Protein AF-A0A158P9C0-F1 (afdb_monomer_lite)

Sequence (117 aa):
MAMYPYLSVTYKVILVAVLVVYILVEIIRLSLAIVGNLGEKIPAISGFWILSLVLQLPIVLFLLLNPAIIPVPTEMVVLAIHLIFLIIEIITGFLAMKMISTQQIKLFKMLIEESEK

Radius of gyration: 20.26 Å; chains: 1; bounding box: 59×21×59 Å

Organism: Angiostrongylus cantonensis (NCBI:txid6313)

InterPro domains:
  IPR019184 Uncharacterised protein family, transmembrane-17 [PF09799] (4-86)
  IPR019184 Uncharacterised protein family, transmembrane-17 [PTHR13531] (4-104)

pLDDT: mean 89.89, std 12.24, range [33.72, 98.19]

Foldseek 3Di:
DDDDPDPDPVNVVVLVVLVVQLVVLVVQLVVLVVCCVVVVPLVSLVSNLCSLPPRNQVSLCCCQVPPSNPDDPVVNVVSVVVNVVSVVSNVVSVVSSVVSVVVVVVVVVVVVVVVVD

Structure (mmCIF, N/CA/C/O backbone):
data_AF-A0A158P9C0-F1
#
_entry.id   AF-A0A158P9C0-F1
#
loop_
_atom_site.group_PDB
_atom_site.id
_atom_site.type_symbol
_atom_site.label_atom_id
_atom_site.label_alt_id
_atom_site.label_comp_id
_atom_site.label_asym_id
_atom_site.label_entity_id
_atom_site.label_seq_id
_atom_site.pdbx_PDB_ins_code
_atom_site.Cartn_x
_atom_site.Cartn_y
_atom_site.Cartn_z
_atom_site.occupancy
_atom_site.B_iso_or_equiv
_atom_site.auth_seq_id
_atom_site.auth_comp_id
_atom_site.auth_asym_id
_atom_site.auth_atom_id
_atom_site.pdbx_PDB_model_num
ATOM 1 N N . MET A 1 1 ? 33.291 7.826 -20.519 1.00 33.72 1 MET A N 1
ATOM 2 C CA . MET A 1 1 ? 31.983 7.697 -21.195 1.00 33.72 1 MET A CA 1
ATOM 3 C C . MET A 1 1 ? 31.669 6.208 -21.290 1.00 33.72 1 MET A C 1
ATOM 5 O O . MET A 1 1 ? 32.182 5.547 -22.179 1.00 33.72 1 MET A O 1
ATOM 9 N N . ALA A 1 2 ? 30.996 5.643 -20.282 1.00 40.38 2 ALA A N 1
ATOM 10 C CA . ALA A 1 2 ? 30.774 4.197 -20.182 1.00 40.38 2 ALA A CA 1
ATOM 11 C C . ALA A 1 2 ? 29.472 3.812 -20.900 1.00 40.38 2 ALA A C 1
ATOM 13 O O . ALA A 1 2 ? 28.422 4.391 -20.624 1.00 40.38 2 ALA A O 1
ATOM 14 N N . MET A 1 3 ? 29.556 2.867 -21.840 1.00 36.47 3 MET A N 1
ATOM 15 C CA . MET A 1 3 ? 28.403 2.314 -22.548 1.00 36.47 3 MET A CA 1
ATOM 16 C C . MET A 1 3 ? 27.485 1.569 -21.570 1.00 36.47 3 MET A C 1
ATOM 18 O O . MET A 1 3 ? 27.897 0.577 -20.976 1.00 36.47 3 MET A O 1
ATOM 22 N N . TYR A 1 4 ? 26.222 1.980 -21.493 1.00 56.66 4 TYR A N 1
ATOM 23 C CA . TYR A 1 4 ? 25.121 1.169 -20.969 1.00 56.66 4 TYR A CA 1
ATOM 24 C C . TYR A 1 4 ? 24.195 0.801 -22.137 1.00 56.66 4 TYR A C 1
ATOM 26 O O . TYR A 1 4 ? 23.215 1.508 -22.355 1.00 56.66 4 TYR A O 1
ATOM 34 N N . PRO A 1 5 ? 24.473 -0.244 -22.943 1.00 52.25 5 PRO A N 1
ATOM 35 C CA . PRO A 1 5 ? 23.574 -0.576 -24.040 1.00 52.25 5 PRO A CA 1
ATOM 36 C C . PRO A 1 5 ? 22.532 -1.633 -23.648 1.00 52.25 5 PRO A C 1
ATOM 38 O O . PRO A 1 5 ? 21.529 -1.773 -24.334 1.00 52.25 5 PRO A O 1
ATOM 41 N N . TYR A 1 6 ? 22.718 -2.369 -22.548 1.00 50.91 6 TYR A N 1
ATOM 42 C CA . TYR A 1 6 ? 21.832 -3.473 -22.194 1.00 50.91 6 TYR A CA 1
ATOM 43 C C . TYR A 1 6 ? 21.705 -3.596 -20.684 1.00 50.91 6 TYR A C 1
ATOM 45 O O . TYR A 1 6 ? 22.624 -4.035 -19.998 1.00 50.91 6 TYR A O 1
ATOM 53 N N . LEU A 1 7 ? 20.530 -3.256 -20.167 1.00 61.88 7 LEU A N 1
ATOM 54 C CA . LEU A 1 7 ? 20.063 -3.784 -18.894 1.00 61.88 7 LEU A CA 1
ATOM 55 C C . LEU A 1 7 ? 20.273 -5.308 -18.923 1.00 61.88 7 LEU A C 1
ATOM 57 O O . LEU A 1 7 ? 19.746 -5.968 -19.828 1.00 61.88 7 LEU A O 1
ATOM 61 N N . SER A 1 8 ? 21.108 -5.847 -18.026 1.00 78.00 8 SER A N 1
ATOM 62 C CA . SER A 1 8 ? 21.485 -7.265 -18.076 1.00 78.00 8 SER A CA 1
ATOM 63 C C . SER A 1 8 ? 20.228 -8.137 -18.033 1.00 78.00 8 SER A C 1
ATOM 65 O O . SER A 1 8 ? 19.222 -7.761 -17.427 1.00 78.00 8 SER A O 1
ATOM 67 N N . VAL A 1 9 ? 20.252 -9.298 -18.691 1.00 81.25 9 VAL A N 1
ATOM 68 C CA . VAL A 1 9 ? 19.093 -10.210 -18.735 1.00 81.25 9 VAL A CA 1
ATOM 69 C C . VAL A 1 9 ? 18.569 -10.499 -17.324 1.00 81.25 9 VAL A C 1
ATOM 71 O O . VAL A 1 9 ? 17.364 -10.448 -17.096 1.00 81.25 9 VAL A O 1
ATOM 74 N N . THR A 1 10 ? 19.472 -10.681 -16.358 1.00 82.88 10 THR A N 1
ATOM 75 C CA . THR A 1 10 ? 19.153 -10.839 -14.935 1.00 82.88 10 THR A CA 1
ATOM 76 C C . THR A 1 10 ? 18.310 -9.687 -14.397 1.00 82.88 10 THR A C 1
ATOM 78 O O . THR A 1 10 ? 17.293 -9.914 -13.748 1.00 82.88 10 THR A O 1
ATOM 81 N N . TYR A 1 11 ? 18.691 -8.447 -14.696 1.00 84.25 11 TYR A N 1
ATOM 82 C CA . TYR A 1 11 ? 17.953 -7.280 -14.231 1.00 84.25 11 TYR A CA 1
ATOM 83 C C . TYR A 1 11 ? 16.557 -7.206 -14.860 1.00 84.25 11 TYR A C 1
ATOM 85 O O . TYR A 1 11 ? 15.589 -6.923 -14.162 1.00 84.25 11 TYR A O 1
ATOM 93 N N . LYS A 1 12 ? 16.423 -7.506 -16.159 1.00 85.94 12 LYS A N 1
ATOM 94 C CA . LYS A 1 12 ? 15.110 -7.541 -16.827 1.00 85.94 12 LYS A CA 1
ATOM 95 C C . LYS A 1 12 ? 14.175 -8.565 -16.182 1.00 85.94 12 LYS A C 1
ATOM 97 O O . LYS A 1 12 ? 13.009 -8.262 -15.955 1.00 85.94 12 LYS A O 1
ATOM 102 N N . VAL A 1 13 ? 14.691 -9.750 -15.854 1.00 90.06 13 VAL A N 1
ATOM 103 C CA . VAL A 1 13 ? 13.923 -10.798 -15.164 1.00 90.06 13 VAL A CA 1
ATOM 104 C C . VAL A 1 13 ? 13.469 -10.326 -13.780 1.00 90.06 13 VAL A C 1
ATOM 106 O O . VAL A 1 13 ? 12.300 -10.491 -13.437 1.00 90.06 13 VAL A O 1
ATOM 109 N N . ILE A 1 14 ? 14.358 -9.686 -13.013 1.00 90.44 14 ILE A N 1
ATOM 110 C CA . ILE A 1 14 ? 14.016 -9.115 -11.701 1.00 90.44 14 ILE A CA 1
ATOM 111 C C . ILE A 1 14 ? 12.932 -8.043 -11.843 1.00 90.44 14 ILE A C 1
ATOM 113 O O . ILE A 1 14 ? 11.961 -8.063 -11.093 1.00 90.44 14 ILE A O 1
ATOM 117 N N . LEU A 1 15 ? 13.061 -7.138 -12.815 1.00 90.69 15 LEU A N 1
ATOM 118 C CA . LEU A 1 15 ? 12.087 -6.071 -13.036 1.00 90.69 15 LEU A CA 1
ATOM 119 C C . LEU A 1 15 ? 10.697 -6.628 -13.364 1.00 90.69 15 LEU A C 1
ATOM 121 O O . LEU A 1 15 ? 9.710 -6.192 -12.777 1.00 90.69 15 LEU A O 1
ATOM 125 N N . VAL A 1 16 ? 10.615 -7.630 -14.245 1.00 92.25 16 VAL A N 1
ATOM 126 C CA . VAL A 1 16 ? 9.347 -8.307 -14.559 1.00 92.25 16 VAL A CA 1
ATOM 127 C C . VAL A 1 16 ? 8.751 -8.950 -13.307 1.00 92.25 16 VAL A C 1
ATOM 129 O O . VAL A 1 16 ? 7.561 -8.789 -13.052 1.00 92.25 16 VAL A O 1
ATOM 132 N N . ALA A 1 17 ? 9.563 -9.625 -12.490 1.00 94.81 17 ALA A N 1
ATOM 133 C CA . ALA A 1 17 ? 9.093 -10.208 -11.237 1.00 94.81 17 ALA A CA 1
ATOM 134 C C . ALA A 1 17 ? 8.554 -9.140 -10.267 1.00 94.81 17 ALA A C 1
ATOM 136 O O . ALA A 1 17 ? 7.478 -9.322 -9.701 1.00 94.81 17 ALA A O 1
ATOM 137 N N . VAL A 1 18 ? 9.250 -8.006 -10.120 1.00 94.56 18 VAL A N 1
ATOM 138 C CA . VAL A 1 18 ? 8.801 -6.875 -9.289 1.00 94.56 18 VAL A CA 1
ATOM 139 C C . VAL A 1 18 ? 7.468 -6.321 -9.787 1.00 94.56 18 VAL A C 1
ATOM 141 O O . VAL A 1 18 ? 6.577 -6.098 -8.974 1.00 94.56 18 VAL A O 1
ATOM 144 N N . LEU A 1 19 ? 7.290 -6.154 -11.100 1.00 93.94 19 LEU A N 1
ATOM 145 C CA . LEU A 1 19 ? 6.032 -5.676 -11.685 1.00 93.94 19 LEU A CA 1
ATOM 146 C C . LEU A 1 19 ? 4.875 -6.665 -11.481 1.00 93.94 19 LEU A C 1
ATOM 148 O O . LEU A 1 19 ? 3.751 -6.253 -11.203 1.00 93.94 19 LEU A O 1
ATOM 152 N N . VAL A 1 20 ? 5.135 -7.971 -11.566 1.00 96.62 20 VAL A N 1
ATOM 153 C CA . VAL A 1 20 ? 4.122 -8.996 -11.264 1.00 96.62 20 VAL A CA 1
ATOM 154 C C . VAL A 1 20 ? 3.713 -8.924 -9.794 1.00 96.62 20 VAL A C 1
ATOM 156 O O . VAL A 1 20 ? 2.521 -8.894 -9.487 1.00 96.62 20 VAL A O 1
ATOM 159 N N . VAL A 1 21 ? 4.685 -8.844 -8.881 1.00 97.44 21 VAL A N 1
ATOM 160 C CA . VAL A 1 21 ? 4.415 -8.711 -7.443 1.00 97.44 21 VAL A CA 1
ATOM 161 C C . VAL A 1 21 ? 3.670 -7.409 -7.145 1.00 97.44 21 VAL A C 1
ATOM 163 O O . VAL A 1 21 ? 2.698 -7.443 -6.399 1.00 97.44 21 VAL A O 1
ATOM 166 N N . TYR A 1 22 ? 4.058 -6.295 -7.767 1.00 96.25 22 TYR A N 1
ATOM 167 C CA . TYR A 1 22 ? 3.393 -4.995 -7.650 1.00 96.25 22 TYR A CA 1
ATOM 168 C C . TYR A 1 22 ? 1.891 -5.085 -7.947 1.00 96.25 22 TYR A C 1
ATOM 170 O O . TYR A 1 22 ? 1.071 -4.640 -7.146 1.00 96.25 22 TYR A O 1
ATOM 178 N N . ILE A 1 23 ? 1.522 -5.711 -9.069 1.00 96.50 23 ILE A N 1
ATOM 179 C CA . ILE A 1 23 ? 0.119 -5.850 -9.485 1.00 96.50 23 ILE A CA 1
ATOM 180 C C . ILE A 1 23 ? -0.646 -6.772 -8.528 1.00 96.50 23 ILE A C 1
ATOM 182 O O . ILE A 1 23 ? -1.755 -6.445 -8.107 1.00 96.50 23 ILE A O 1
ATOM 186 N N . LEU A 1 24 ? -0.065 -7.919 -8.161 1.00 98.19 24 LEU A N 1
ATOM 187 C CA . LEU A 1 24 ? -0.713 -8.872 -7.254 1.00 98.19 24 LEU A CA 1
ATOM 188 C C . LEU A 1 24 ? -0.946 -8.273 -5.864 1.00 98.19 24 LEU A C 1
ATOM 190 O O . LEU A 1 24 ? -2.035 -8.416 -5.304 1.00 98.19 24 LEU A O 1
ATOM 194 N N . VAL A 1 25 ? 0.061 -7.584 -5.320 1.00 97.56 25 VAL A N 1
ATOM 195 C CA . VAL A 1 25 ? -0.044 -6.893 -4.032 1.00 97.56 25 VAL A CA 1
ATOM 196 C C . VAL A 1 25 ? -1.122 -5.824 -4.103 1.00 97.56 25 VAL A C 1
ATOM 198 O O . VAL A 1 25 ? -1.945 -5.772 -3.195 1.00 97.56 25 VAL A O 1
ATOM 201 N N . GLU A 1 26 ? -1.183 -5.031 -5.175 1.00 96.69 26 GLU A N 1
ATOM 202 C CA . GLU A 1 26 ? -2.205 -3.993 -5.331 1.00 96.69 26 GLU A CA 1
ATOM 203 C C . GLU A 1 26 ? -3.628 -4.568 -5.298 1.00 96.69 26 GLU A C 1
ATOM 205 O O . GLU A 1 26 ? -4.479 -4.071 -4.559 1.00 96.69 26 GLU A O 1
ATOM 210 N N . ILE A 1 27 ? -3.877 -5.668 -6.017 1.00 98.00 27 ILE A N 1
ATOM 211 C CA . ILE A 1 27 ? -5.187 -6.339 -6.034 1.00 98.00 27 ILE A CA 1
ATOM 212 C C . ILE A 1 27 ? -5.585 -6.802 -4.627 1.00 98.00 27 ILE A C 1
ATOM 214 O O . ILE A 1 27 ? -6.703 -6.544 -4.171 1.00 98.00 27 ILE A O 1
ATOM 218 N N . ILE A 1 28 ? -4.677 -7.482 -3.921 1.00 97.81 28 ILE A N 1
ATOM 219 C CA . ILE A 1 28 ? -4.941 -7.999 -2.570 1.00 97.81 28 ILE A CA 1
ATOM 220 C C . ILE A 1 28 ? -5.149 -6.843 -1.588 1.00 97.81 28 ILE A C 1
ATOM 222 O O . ILE A 1 28 ? -6.086 -6.866 -0.790 1.00 97.81 28 ILE A O 1
ATOM 226 N N . ARG A 1 29 ? -4.299 -5.816 -1.666 1.00 97.00 29 ARG A N 1
ATOM 227 C CA . ARG A 1 29 ? -4.331 -4.622 -0.819 1.00 97.00 29 ARG A CA 1
ATOM 228 C C . ARG A 1 29 ? -5.685 -3.928 -0.928 1.00 97.00 29 ARG A C 1
ATOM 230 O O . ARG A 1 29 ? -6.364 -3.776 0.085 1.00 97.00 29 ARG A O 1
ATOM 237 N N . LEU A 1 30 ? -6.130 -3.601 -2.139 1.00 95.88 30 LEU A N 1
ATOM 238 C CA . LEU A 1 30 ? -7.429 -2.960 -2.357 1.00 95.88 30 LEU A CA 1
ATOM 239 C C . LEU A 1 30 ? -8.601 -3.853 -1.925 1.00 95.88 30 LEU A C 1
ATOM 241 O O . LEU A 1 30 ? -9.557 -3.366 -1.322 1.00 95.88 30 LEU A O 1
ATOM 245 N N . SER A 1 31 ? -8.510 -5.167 -2.144 1.00 96.56 31 SER A N 1
ATOM 246 C CA . SER A 1 31 ? -9.534 -6.114 -1.678 1.00 96.56 31 SER A CA 1
ATOM 247 C C . SER A 1 31 ? -9.677 -6.093 -0.151 1.00 96.56 31 SER A C 1
ATOM 249 O O . SER A 1 31 ? -10.791 -6.054 0.374 1.00 96.56 31 SER A O 1
ATOM 251 N N . LEU A 1 32 ? -8.557 -6.060 0.579 1.00 96.81 32 LEU A N 1
ATOM 252 C CA . LEU A 1 32 ? -8.553 -5.938 2.038 1.00 96.81 32 LEU A CA 1
ATOM 253 C C . LEU A 1 32 ? -9.077 -4.583 2.513 1.00 96.81 32 LEU A C 1
ATOM 255 O O . LEU A 1 32 ? -9.766 -4.542 3.531 1.00 96.81 32 LEU A O 1
ATOM 259 N N . ALA A 1 33 ? -8.804 -3.499 1.783 1.00 95.38 33 ALA A N 1
ATOM 260 C CA . ALA A 1 33 ? -9.358 -2.182 2.092 1.00 95.38 33 ALA A CA 1
ATOM 261 C C . ALA A 1 33 ? -10.891 -2.199 2.031 1.00 95.38 33 ALA A C 1
ATOM 263 O O . ALA A 1 33 ? -11.551 -1.740 2.960 1.00 95.38 33 ALA A O 1
ATOM 264 N N . ILE A 1 34 ? -11.459 -2.796 0.977 1.00 94.94 34 ILE A N 1
ATOM 265 C CA . ILE A 1 34 ? -12.912 -2.914 0.799 1.00 94.94 34 ILE A CA 1
ATOM 266 C C . ILE A 1 34 ? -13.522 -3.764 1.917 1.00 94.94 34 ILE A C 1
ATOM 268 O O . ILE A 1 34 ? -14.449 -3.320 2.595 1.00 94.94 34 ILE A O 1
ATOM 272 N N . VAL A 1 35 ? -12.984 -4.965 2.151 1.00 95.38 35 VAL A N 1
ATOM 273 C CA . VAL A 1 35 ? -13.479 -5.881 3.196 1.00 95.38 35 VAL A CA 1
ATOM 274 C C . VAL A 1 35 ? -13.339 -5.268 4.589 1.00 95.38 35 VAL A C 1
ATOM 276 O O . VAL A 1 35 ? -14.234 -5.406 5.424 1.00 95.38 35 VAL A O 1
ATOM 279 N N . GLY A 1 36 ? -12.219 -4.599 4.848 1.00 93.62 36 GLY A N 1
ATOM 280 C CA . GLY A 1 36 ? -11.929 -3.951 6.115 1.00 93.62 36 GLY A CA 1
ATOM 281 C C . GLY A 1 36 ? -12.849 -2.772 6.392 1.00 93.62 36 GLY A C 1
ATOM 282 O O . GLY A 1 36 ? -13.385 -2.690 7.492 1.00 93.62 36 GLY A O 1
ATOM 283 N N . ASN A 1 37 ? -13.074 -1.909 5.400 1.00 92.56 37 ASN A N 1
ATOM 284 C CA . ASN A 1 37 ? -13.911 -0.724 5.552 1.00 92.56 37 ASN A CA 1
ATOM 285 C C . ASN A 1 37 ? -15.403 -1.078 5.653 1.00 92.56 37 ASN A C 1
ATOM 287 O O . ASN A 1 37 ? -16.081 -0.580 6.541 1.00 92.56 37 ASN A O 1
ATOM 291 N N . LEU A 1 38 ? -15.910 -1.978 4.799 1.00 91.00 38 LEU A N 1
ATOM 292 C CA . LEU A 1 38 ? -17.321 -2.396 4.840 1.00 91.00 38 LEU A CA 1
ATOM 293 C C . LEU A 1 38 ? -17.655 -3.241 6.070 1.00 91.00 38 LEU A C 1
ATOM 295 O O . LEU A 1 38 ? -18.761 -3.165 6.592 1.00 91.00 38 LEU A O 1
ATOM 299 N N . GLY A 1 39 ? -16.722 -4.089 6.502 1.00 89.12 39 GLY A N 1
ATOM 300 C CA . GLY A 1 39 ? -16.931 -4.970 7.645 1.00 89.12 39 GLY A CA 1
ATOM 301 C C . GLY A 1 39 ? -16.463 -4.393 8.977 1.00 89.12 39 GLY A C 1
ATOM 302 O O . GLY A 1 39 ? -16.517 -5.119 9.966 1.00 89.12 39 GLY A O 1
ATOM 303 N N . GLU A 1 40 ? -15.911 -3.174 8.987 1.00 89.31 40 GLU A N 1
ATOM 304 C CA . GLU A 1 40 ? -15.198 -2.573 10.127 1.00 89.31 40 GLU A CA 1
ATOM 305 C C . GLU A 1 40 ? -14.221 -3.564 10.799 1.00 89.31 40 GLU A C 1
ATOM 307 O O . GLU A 1 40 ? -14.044 -3.615 12.021 1.00 89.31 40 GLU A O 1
ATOM 312 N N . LYS A 1 41 ? -13.581 -4.409 9.979 1.00 91.38 41 LYS A N 1
ATOM 313 C CA . LYS A 1 41 ? -12.716 -5.499 10.441 1.00 91.38 41 LYS A CA 1
ATOM 314 C C . LYS A 1 41 ? -11.299 -4.980 10.610 1.00 91.38 41 LYS A C 1
ATOM 316 O O . LYS A 1 41 ? -10.550 -4.898 9.634 1.00 91.38 41 LYS A O 1
ATOM 321 N N . ILE A 1 42 ? -10.907 -4.730 11.861 1.00 91.06 42 ILE A N 1
ATOM 322 C CA . ILE A 1 42 ? -9.541 -4.310 12.222 1.00 91.06 42 ILE A CA 1
ATOM 323 C C . ILE A 1 42 ? -8.476 -5.189 11.542 1.00 91.06 42 ILE A C 1
ATOM 325 O O . ILE A 1 42 ? -7.601 -4.617 10.896 1.00 91.06 42 ILE A O 1
ATOM 329 N N . PRO A 1 43 ? -8.557 -6.539 11.565 1.00 92.69 43 PRO A N 1
ATOM 330 C CA . PRO A 1 43 ? -7.520 -7.374 10.957 1.00 92.69 43 PRO A CA 1
ATOM 331 C C . PRO A 1 43 ? -7.342 -7.142 9.449 1.00 92.69 43 PRO A C 1
ATOM 333 O O . PRO A 1 43 ? -6.217 -7.153 8.954 1.00 92.69 43 PRO A O 1
ATOM 336 N N . ALA A 1 44 ? -8.432 -6.898 8.713 1.00 95.25 44 ALA A N 1
ATOM 337 C CA . ALA A 1 44 ? -8.372 -6.661 7.271 1.00 95.25 44 ALA A CA 1
ATOM 338 C C . ALA A 1 44 ? -7.759 -5.289 6.949 1.00 95.25 44 ALA A C 1
ATOM 340 O O . ALA A 1 44 ? -6.892 -5.198 6.082 1.00 95.25 44 ALA A O 1
ATOM 341 N N . ILE A 1 45 ? -8.131 -4.242 7.696 1.00 95.38 45 ILE A N 1
ATOM 342 C CA . ILE A 1 45 ? -7.538 -2.904 7.533 1.00 95.38 45 ILE A CA 1
ATOM 343 C C . ILE A 1 45 ? -6.057 -2.917 7.927 1.00 95.38 45 ILE A C 1
ATOM 345 O O . ILE A 1 45 ? -5.237 -2.311 7.242 1.00 95.38 45 ILE A O 1
ATOM 349 N N . SER A 1 46 ? -5.682 -3.651 8.978 1.00 94.94 46 SER A N 1
ATOM 350 C CA . SER A 1 46 ? -4.273 -3.845 9.335 1.00 94.94 46 SER A CA 1
ATOM 351 C C . SER A 1 46 ? -3.498 -4.549 8.223 1.00 94.94 46 SER A C 1
ATOM 353 O O . SER A 1 46 ? -2.395 -4.121 7.896 1.00 94.94 46 SER A O 1
ATOM 355 N N . GLY A 1 47 ? -4.082 -5.570 7.586 1.00 96.38 47 GLY A N 1
ATOM 356 C CA . GLY A 1 47 ? -3.491 -6.221 6.416 1.00 96.38 47 GLY A CA 1
ATOM 357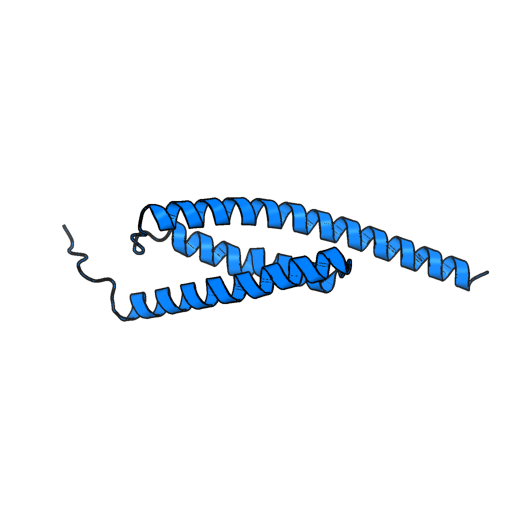 C C . GLY A 1 47 ? -3.281 -5.252 5.248 1.00 96.38 47 GLY A C 1
ATOM 358 O O . GLY A 1 47 ? -2.175 -5.161 4.721 1.00 96.38 47 GLY A O 1
ATOM 359 N N . PHE A 1 48 ? -4.301 -4.464 4.896 1.00 97.12 48 PHE A N 1
ATOM 360 C CA . PHE A 1 48 ? -4.189 -3.387 3.904 1.00 97.12 48 PHE A CA 1
ATOM 361 C C . PHE A 1 48 ? -3.052 -2.406 4.232 1.00 97.12 48 PHE A C 1
ATOM 363 O O . PHE A 1 48 ? -2.244 -2.062 3.364 1.00 97.12 48 PHE A O 1
ATOM 370 N N . TRP A 1 49 ? -2.971 -1.969 5.488 1.00 96.75 49 TRP A N 1
ATOM 371 C CA . TRP A 1 49 ? -2.002 -0.972 5.928 1.00 96.75 49 TRP A CA 1
ATOM 372 C C . TRP A 1 49 ? -0.565 -1.512 5.909 1.00 96.75 49 TRP A C 1
ATOM 374 O O . TRP A 1 49 ? 0.342 -0.842 5.416 1.00 96.75 49 TRP A O 1
ATOM 384 N N . ILE A 1 50 ? -0.363 -2.758 6.356 1.00 97.06 50 ILE A N 1
ATOM 385 C CA . ILE A 1 50 ? 0.936 -3.445 6.299 1.00 97.06 50 ILE A CA 1
ATOM 386 C C . ILE A 1 50 ? 1.376 -3.643 4.847 1.00 97.06 50 ILE A C 1
ATOM 388 O O . ILE A 1 50 ? 2.512 -3.315 4.517 1.00 97.06 50 ILE A O 1
ATOM 392 N N . LEU A 1 51 ? 0.494 -4.125 3.963 1.00 97.62 51 LEU A N 1
ATOM 393 C CA . LEU A 1 51 ? 0.822 -4.290 2.542 1.00 97.62 51 LEU A CA 1
ATOM 394 C C . LEU A 1 51 ? 1.193 -2.953 1.891 1.00 97.62 51 LEU A C 1
ATOM 396 O O . LEU A 1 51 ? 2.134 -2.904 1.102 1.00 97.62 51 LEU A O 1
ATOM 400 N N . SER A 1 52 ? 0.502 -1.870 2.259 1.00 97.19 52 SER A N 1
ATOM 401 C CA . SER A 1 52 ? 0.785 -0.521 1.758 1.00 97.19 52 SER A CA 1
ATOM 402 C C . SER A 1 52 ? 2.187 -0.043 2.149 1.00 97.19 52 SER A C 1
ATOM 404 O O . SER A 1 52 ? 2.926 0.442 1.296 1.00 97.19 52 SER A O 1
ATOM 406 N N . LEU A 1 53 ? 2.584 -0.216 3.412 1.00 96.38 53 LEU A N 1
ATOM 407 C CA . LEU A 1 53 ? 3.880 0.252 3.914 1.00 96.38 53 LEU A CA 1
ATOM 408 C C . LEU A 1 53 ? 5.053 -0.662 3.566 1.00 96.38 53 LEU A C 1
ATOM 410 O O . LEU A 1 53 ? 6.124 -0.178 3.211 1.00 96.38 53 LEU A O 1
ATOM 414 N N . VAL A 1 54 ? 4.875 -1.971 3.728 1.00 96.62 54 VAL A N 1
ATOM 415 C CA . VAL A 1 54 ? 5.979 -2.940 3.699 1.00 96.62 54 VAL A CA 1
ATOM 416 C C . VAL A 1 54 ? 6.254 -3.443 2.291 1.00 96.62 54 VAL A C 1
ATOM 418 O O . VAL A 1 54 ? 7.401 -3.739 1.976 1.00 96.62 54 VAL A O 1
ATOM 421 N N . LEU A 1 55 ? 5.229 -3.547 1.441 1.00 96.44 55 LEU A N 1
ATOM 422 C CA . LEU A 1 55 ? 5.392 -4.048 0.077 1.00 96.44 55 LEU A CA 1
ATOM 423 C C . LEU A 1 55 ? 5.200 -2.937 -0.950 1.00 96.44 55 LEU A C 1
ATOM 425 O O . LEU A 1 55 ? 6.110 -2.658 -1.726 1.00 96.44 55 LEU A O 1
ATOM 429 N N . GLN A 1 56 ? 4.049 -2.268 -0.937 1.00 97.38 56 GLN A N 1
ATOM 430 C CA . GLN A 1 56 ? 3.683 -1.355 -2.015 1.00 97.38 56 GLN A CA 1
ATOM 431 C C . GLN A 1 56 ? 4.583 -0.119 -2.056 1.00 97.38 56 GLN A C 1
ATOM 433 O O . GLN A 1 56 ? 5.106 0.225 -3.113 1.00 97.38 56 GLN A O 1
ATOM 438 N N . LEU A 1 57 ? 4.837 0.510 -0.907 1.00 97.12 57 LEU A N 1
ATOM 439 C CA . LEU A 1 57 ? 5.680 1.701 -0.824 1.00 97.12 57 LEU A CA 1
ATOM 440 C C . LEU A 1 57 ? 7.119 1.456 -1.311 1.00 97.12 57 LEU A C 1
ATOM 442 O O . LEU A 1 57 ? 7.557 2.189 -2.200 1.00 97.12 57 LEU A O 1
ATOM 446 N N . PRO A 1 58 ? 7.867 0.448 -0.818 1.00 96.75 58 PRO A N 1
ATOM 447 C CA . PRO A 1 58 ? 9.222 0.212 -1.305 1.00 96.75 58 PRO A CA 1
ATOM 448 C C . PRO A 1 58 ? 9.264 -0.203 -2.776 1.00 96.75 58 PRO A C 1
ATOM 450 O O . PRO A 1 58 ? 10.193 0.200 -3.471 1.00 96.75 58 PRO A O 1
ATOM 453 N N . ILE A 1 59 ? 8.269 -0.946 -3.279 1.00 96.25 59 ILE A N 1
ATOM 454 C CA . ILE A 1 59 ? 8.197 -1.294 -4.705 1.00 96.25 59 ILE A CA 1
ATOM 455 C C . ILE A 1 59 ? 8.018 -0.033 -5.559 1.00 96.25 59 ILE A C 1
ATOM 457 O O . ILE A 1 59 ? 8.762 0.169 -6.515 1.00 96.25 59 ILE A O 1
ATOM 461 N N . VAL A 1 60 ? 7.080 0.844 -5.202 1.00 96.31 60 VAL A N 1
ATOM 462 C CA . VAL A 1 60 ? 6.813 2.086 -5.948 1.00 96.31 60 VAL A CA 1
ATOM 463 C C . VAL A 1 60 ? 8.025 3.015 -5.917 1.00 96.31 60 VAL A C 1
ATOM 465 O O . VAL A 1 60 ? 8.411 3.561 -6.950 1.00 96.31 60 VAL A O 1
ATOM 468 N N . LEU A 1 61 ? 8.675 3.152 -4.757 1.00 95.00 61 LEU A N 1
ATOM 469 C CA . LEU A 1 61 ? 9.910 3.926 -4.629 1.00 95.00 61 LEU A CA 1
ATOM 470 C C . LEU A 1 61 ? 11.050 3.318 -5.451 1.00 95.00 61 LEU A C 1
ATOM 472 O O . LEU A 1 61 ? 11.780 4.059 -6.102 1.00 95.00 61 LEU A O 1
ATOM 476 N N . PHE A 1 62 ? 11.191 1.990 -5.470 1.00 93.81 62 PHE A N 1
ATOM 477 C CA . PHE A 1 62 ? 12.174 1.310 -6.312 1.00 93.81 62 PHE A CA 1
ATOM 478 C C . PHE A 1 62 ? 11.926 1.582 -7.801 1.00 93.81 62 PHE A C 1
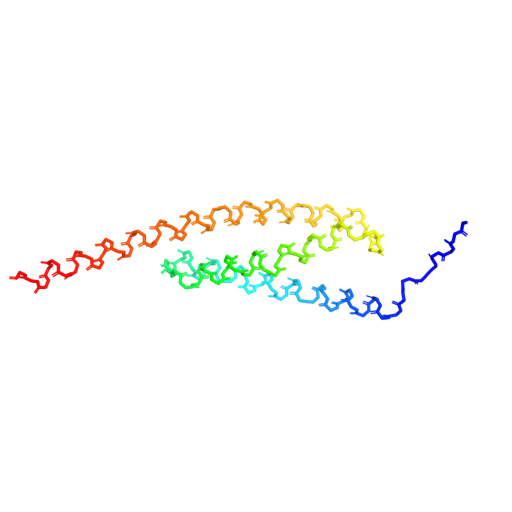ATOM 480 O O . PHE A 1 62 ? 12.871 1.895 -8.517 1.00 93.81 62 PHE A O 1
ATOM 487 N N . LEU A 1 63 ? 10.675 1.513 -8.263 1.00 92.56 63 LEU A N 1
ATOM 488 C CA . LEU A 1 63 ? 10.325 1.767 -9.664 1.00 92.56 63 LEU A CA 1
ATOM 489 C C . LEU A 1 63 ? 10.533 3.238 -10.074 1.00 92.56 63 LEU A C 1
ATOM 491 O O . LEU A 1 63 ? 10.926 3.499 -11.206 1.00 92.56 63 LEU A O 1
ATOM 495 N N . LEU A 1 64 ? 10.313 4.195 -9.163 1.00 91.88 64 LEU A N 1
ATOM 496 C CA . LEU A 1 64 ? 10.482 5.631 -9.434 1.00 91.88 64 LEU A CA 1
ATOM 497 C C . LEU A 1 64 ? 11.927 6.128 -9.319 1.00 91.88 64 LEU A C 1
ATOM 499 O O . LEU A 1 64 ? 12.340 6.992 -10.089 1.00 91.88 64 LEU A O 1
ATOM 503 N N . LEU A 1 65 ? 12.671 5.651 -8.318 1.00 90.00 65 LEU A N 1
ATOM 504 C CA . LEU A 1 65 ? 13.970 6.217 -7.942 1.00 90.00 65 LEU A CA 1
ATOM 505 C C . LEU A 1 65 ? 15.157 5.461 -8.535 1.00 90.00 65 LEU A C 1
ATOM 507 O O . LEU A 1 65 ? 16.286 5.937 -8.424 1.00 90.00 65 LEU A O 1
ATOM 511 N N . ASN A 1 66 ? 14.944 4.284 -9.128 1.00 88.81 66 ASN A N 1
ATOM 512 C CA . ASN A 1 66 ? 16.035 3.505 -9.691 1.00 88.81 66 ASN A CA 1
ATOM 513 C C . ASN A 1 66 ? 16.445 4.051 -11.070 1.00 88.81 66 ASN A C 1
ATOM 515 O O . ASN A 1 66 ? 15.720 3.834 -12.037 1.00 88.81 66 ASN A O 1
ATOM 519 N N . PRO A 1 67 ? 17.633 4.673 -11.211 1.00 78.06 67 PRO A N 1
ATOM 520 C CA . PRO A 1 67 ? 18.059 5.285 -12.471 1.00 78.06 67 PRO A CA 1
ATOM 521 C C . PRO A 1 67 ? 18.346 4.259 -13.579 1.00 78.06 67 PRO A C 1
ATOM 523 O O . PRO A 1 67 ? 18.469 4.632 -14.743 1.00 78.06 67 PRO A O 1
ATOM 526 N N . ALA A 1 68 ? 18.496 2.975 -13.231 1.00 79.38 68 ALA A N 1
ATOM 527 C CA . ALA A 1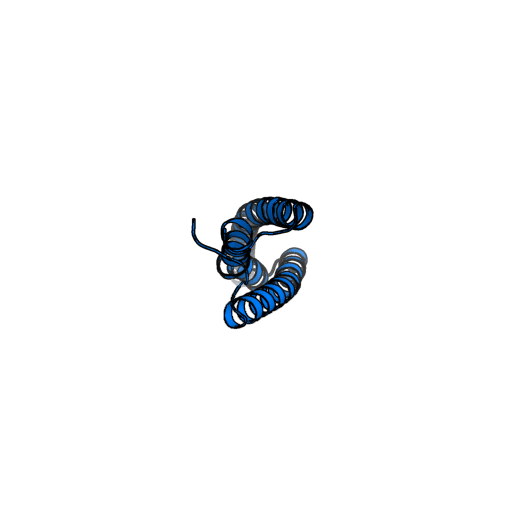 68 ? 18.689 1.903 -14.206 1.00 79.38 68 ALA A CA 1
ATOM 528 C C . ALA A 1 68 ? 17.375 1.478 -14.884 1.00 79.38 68 ALA A C 1
ATOM 530 O O . ALA A 1 68 ? 17.404 0.907 -15.976 1.00 79.38 68 ALA A O 1
ATOM 531 N N . ILE A 1 69 ? 16.234 1.771 -14.255 1.00 76.25 69 ILE A N 1
ATOM 532 C CA . ILE A 1 69 ? 14.917 1.705 -14.881 1.00 76.25 69 ILE A CA 1
ATOM 533 C C . ILE A 1 69 ? 14.778 3.055 -15.564 1.00 76.25 69 ILE A C 1
ATOM 535 O O . ILE A 1 69 ? 14.671 4.062 -14.882 1.00 76.25 69 ILE A O 1
ATOM 539 N N . ILE A 1 70 ? 14.883 3.110 -16.889 1.00 74.19 70 ILE A N 1
ATOM 540 C CA . ILE A 1 70 ? 14.569 4.326 -17.647 1.00 74.19 70 ILE A CA 1
ATOM 541 C 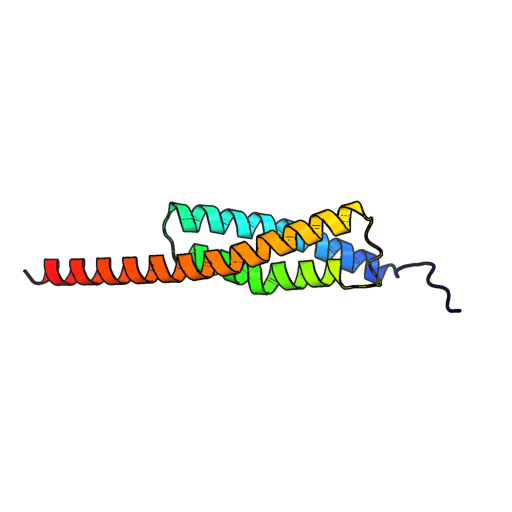C . ILE A 1 70 ? 13.077 4.212 -17.966 1.00 74.19 70 ILE A C 1
ATOM 543 O O . ILE A 1 70 ? 12.743 3.607 -18.991 1.00 74.19 70 ILE A O 1
ATOM 547 N N . PRO A 1 71 ? 12.168 4.668 -17.081 1.00 77.19 71 PRO A N 1
ATOM 548 C CA . PRO A 1 71 ? 10.753 4.427 -17.258 1.00 77.19 71 PRO A CA 1
ATOM 549 C C . PRO A 1 71 ? 10.274 5.359 -18.368 1.00 77.19 71 PRO A C 1
ATOM 551 O O . PRO A 1 71 ? 10.779 6.472 -18.552 1.00 77.19 71 PRO A O 1
ATOM 554 N N . VAL A 1 72 ? 9.287 4.914 -19.134 1.00 85.44 72 VAL A N 1
ATOM 555 C CA . VAL A 1 72 ? 8.673 5.788 -20.142 1.00 85.44 72 VAL A CA 1
ATOM 556 C C . VAL A 1 72 ? 7.987 6.953 -19.405 1.00 85.44 72 VAL A C 1
ATOM 558 O O . VAL A 1 72 ? 7.452 6.730 -18.318 1.00 85.44 72 VAL A O 1
ATOM 561 N N . PRO A 1 73 ? 7.936 8.189 -19.946 1.00 87.38 73 PRO A N 1
ATOM 562 C CA . PRO A 1 73 ? 7.331 9.324 -19.238 1.00 87.38 73 PRO A CA 1
ATOM 563 C C . PRO A 1 73 ? 5.928 9.043 -18.678 1.00 87.38 73 PRO A C 1
ATOM 565 O O . PRO A 1 73 ? 5.600 9.461 -17.572 1.00 87.38 73 PRO A O 1
ATOM 568 N N . THR A 1 74 ? 5.116 8.271 -19.402 1.00 87.12 74 THR A N 1
ATOM 569 C CA . THR A 1 74 ? 3.788 7.831 -18.951 1.00 87.12 74 THR A CA 1
ATOM 570 C C . THR A 1 74 ? 3.846 6.949 -17.702 1.00 87.12 74 THR A C 1
ATOM 572 O O . THR A 1 74 ? 3.048 7.134 -16.788 1.00 87.12 74 THR A O 1
ATOM 575 N N . GLU A 1 75 ? 4.793 6.015 -17.637 1.00 89.12 75 GLU A N 1
ATOM 576 C CA . GLU A 1 75 ? 4.993 5.134 -16.483 1.00 89.12 75 GLU A CA 1
ATOM 577 C C . GLU A 1 75 ? 5.377 5.943 -15.242 1.00 89.12 75 GLU A C 1
ATOM 579 O O . GLU A 1 75 ? 4.802 5.741 -14.173 1.00 89.12 75 GLU A O 1
ATOM 584 N N . MET A 1 76 ? 6.268 6.930 -15.399 1.00 90.50 76 MET A N 1
ATOM 585 C CA . MET A 1 76 ? 6.657 7.822 -14.302 1.00 90.50 76 MET A CA 1
ATOM 586 C C . MET A 1 76 ? 5.457 8.588 -13.738 1.00 90.50 76 MET A C 1
ATOM 588 O O . MET A 1 76 ? 5.307 8.681 -12.522 1.00 90.50 76 MET A O 1
ATOM 592 N N . VAL A 1 77 ? 4.584 9.111 -14.606 1.00 94.25 77 VAL A N 1
ATOM 593 C CA . VAL A 1 77 ? 3.374 9.833 -14.181 1.00 94.25 77 VAL A CA 1
ATOM 594 C C . VAL A 1 77 ? 2.427 8.909 -13.418 1.00 94.25 77 VAL A C 1
ATOM 596 O O . VAL A 1 77 ? 1.955 9.278 -12.345 1.00 94.25 77 VAL A O 1
ATOM 599 N N . VAL A 1 78 ? 2.177 7.702 -13.933 1.00 94.31 78 VAL A N 1
ATOM 600 C CA . VAL A 1 78 ? 1.291 6.727 -13.278 1.00 94.31 78 VAL A CA 1
ATOM 601 C C . VAL A 1 78 ? 1.834 6.331 -11.906 1.00 94.31 78 VAL A C 1
ATOM 603 O O . VAL A 1 78 ? 1.092 6.365 -10.928 1.00 94.31 78 VAL A O 1
ATOM 606 N N . LEU A 1 79 ? 3.127 6.020 -11.804 1.00 95.12 79 LEU A N 1
ATOM 607 C CA . LEU A 1 79 ? 3.759 5.659 -10.535 1.00 95.12 79 LEU A CA 1
ATOM 608 C C . LEU A 1 79 ? 3.781 6.826 -9.540 1.00 95.12 79 LEU A C 1
ATOM 610 O O . LEU A 1 79 ? 3.580 6.610 -8.347 1.00 95.12 79 LEU A O 1
ATOM 614 N N . ALA A 1 80 ? 3.989 8.060 -10.004 1.00 95.25 80 ALA A N 1
ATOM 615 C CA . ALA A 1 80 ? 3.954 9.242 -9.146 1.00 95.25 80 ALA A CA 1
ATOM 616 C C . ALA A 1 80 ? 2.546 9.503 -8.591 1.00 95.25 80 ALA A C 1
ATOM 618 O O . ALA A 1 80 ? 2.390 9.759 -7.398 1.00 95.25 80 ALA A O 1
ATOM 619 N N . ILE A 1 81 ? 1.515 9.388 -9.434 1.00 97.31 81 ILE A N 1
ATOM 620 C CA . ILE A 1 81 ? 0.115 9.470 -9.001 1.00 97.31 81 ILE A CA 1
ATOM 621 C C . ILE A 1 81 ? -0.180 8.363 -7.985 1.00 97.31 81 ILE A C 1
ATOM 623 O O . ILE A 1 81 ? -0.744 8.633 -6.925 1.00 97.31 81 ILE A O 1
ATOM 627 N N . HIS A 1 82 ? 0.252 7.134 -8.274 1.00 96.44 82 HIS A N 1
ATOM 628 C CA . HIS A 1 82 ? 0.085 5.997 -7.374 1.00 96.44 82 HIS A CA 1
ATOM 629 C C . HIS A 1 82 ? 0.762 6.224 -6.017 1.00 96.44 82 HIS A C 1
ATOM 631 O O . HIS A 1 82 ? 0.165 5.956 -4.980 1.00 96.44 82 HIS A O 1
ATOM 637 N N . LEU A 1 83 ? 1.970 6.794 -5.999 1.00 97.62 83 LEU A N 1
ATOM 638 C CA . LEU A 1 83 ? 2.671 7.152 -4.765 1.00 97.62 83 LEU A CA 1
ATOM 639 C C . LEU A 1 83 ? 1.885 8.176 -3.933 1.00 97.62 83 LEU A C 1
ATOM 641 O O . LEU A 1 83 ? 1.805 8.041 -2.713 1.00 97.62 83 LEU A O 1
ATOM 645 N N . ILE A 1 84 ? 1.285 9.181 -4.576 1.00 98.06 84 ILE A N 1
ATOM 646 C CA . ILE A 1 84 ? 0.451 10.178 -3.890 1.00 98.06 84 ILE A CA 1
ATOM 647 C C . ILE A 1 84 ? -0.765 9.503 -3.248 1.00 98.06 84 ILE A C 1
ATOM 649 O O . ILE A 1 84 ? -1.023 9.722 -2.062 1.00 98.06 84 ILE A O 1
ATOM 653 N N . PHE A 1 85 ? -1.480 8.656 -3.997 1.00 97.19 85 PHE A N 1
ATOM 654 C CA . PHE A 1 85 ? -2.598 7.880 -3.453 1.00 97.19 85 PHE A CA 1
ATOM 655 C C . PHE A 1 85 ? -2.159 7.017 -2.273 1.00 97.19 85 PHE A C 1
ATOM 657 O O . PHE A 1 85 ? -2.786 7.069 -1.219 1.00 97.19 85 PHE A O 1
ATOM 664 N N . LEU A 1 86 ? -1.032 6.319 -2.406 1.00 97.56 86 LEU A N 1
ATOM 665 C CA . LEU A 1 86 ? -0.498 5.453 -1.364 1.00 97.56 86 LEU A CA 1
ATOM 666 C C . LEU A 1 86 ? -0.194 6.216 -0.066 1.00 97.56 86 LEU A C 1
ATOM 668 O O . LEU A 1 86 ? -0.498 5.729 1.022 1.00 97.56 86 LEU A O 1
ATOM 672 N N . ILE A 1 87 ? 0.361 7.429 -0.151 1.00 97.88 87 ILE A N 1
ATOM 673 C CA . ILE A 1 87 ? 0.614 8.278 1.025 1.00 97.88 87 ILE A CA 1
ATOM 674 C C . ILE A 1 87 ? -0.705 8.661 1.710 1.00 97.88 87 ILE A C 1
ATOM 676 O O . ILE A 1 87 ? -0.823 8.550 2.934 1.00 97.88 87 ILE A O 1
ATOM 680 N N . ILE A 1 88 ? -1.706 9.083 0.931 1.00 97.38 88 ILE A N 1
ATOM 681 C CA . ILE A 1 88 ? -3.036 9.430 1.451 1.00 97.38 88 ILE A CA 1
ATOM 682 C C . ILE A 1 88 ? -3.671 8.213 2.134 1.00 97.38 88 ILE A C 1
ATOM 684 O O . ILE A 1 88 ? -4.193 8.319 3.245 1.00 97.38 88 ILE A O 1
ATOM 688 N N . GLU A 1 89 ? -3.595 7.047 1.504 1.00 96.19 89 GLU A N 1
ATOM 689 C CA . GLU A 1 89 ? -4.122 5.776 2.000 1.00 96.19 89 GLU A CA 1
ATOM 690 C C . GLU A 1 89 ? -3.441 5.306 3.288 1.00 96.19 89 GLU A C 1
ATOM 692 O O . GLU A 1 89 ? -4.108 4.812 4.193 1.00 96.19 89 GLU A O 1
ATOM 697 N N . ILE A 1 90 ? -2.128 5.494 3.424 1.00 96.50 90 ILE A N 1
ATOM 698 C CA . ILE A 1 90 ? -1.401 5.163 4.656 1.00 96.50 90 ILE A CA 1
ATOM 699 C C . ILE A 1 90 ? -1.885 6.037 5.817 1.00 96.50 90 ILE A C 1
ATOM 701 O O . ILE A 1 90 ? -2.133 5.526 6.915 1.00 96.50 90 ILE A O 1
ATOM 705 N N . ILE A 1 91 ? -2.041 7.345 5.587 1.00 97.12 91 ILE A N 1
ATOM 706 C CA . ILE A 1 91 ? -2.498 8.283 6.619 1.00 97.12 91 ILE A CA 1
ATOM 707 C C . ILE A 1 91 ? -3.945 7.966 7.004 1.00 97.12 91 ILE A C 1
ATOM 709 O O . ILE A 1 91 ? -4.256 7.761 8.179 1.00 97.12 91 ILE A O 1
ATOM 713 N N . THR A 1 92 ? -4.833 7.894 6.015 1.00 95.06 92 THR A N 1
ATOM 714 C CA . THR A 1 92 ? -6.262 7.636 6.235 1.00 95.06 92 THR A CA 1
ATOM 715 C C . THR A 1 92 ? -6.509 6.241 6.807 1.00 95.06 92 THR A C 1
ATOM 717 O O . THR A 1 92 ? -7.296 6.103 7.741 1.00 95.06 92 THR A O 1
ATOM 720 N N . GLY A 1 93 ? -5.780 5.223 6.348 1.00 93.69 93 GLY A N 1
ATOM 721 C CA . GLY A 1 93 ? -5.843 3.861 6.875 1.00 93.69 93 GLY A CA 1
ATOM 722 C C . GLY A 1 93 ? -5.422 3.774 8.342 1.00 93.69 93 GLY A C 1
ATOM 723 O O . GLY A 1 93 ? -6.077 3.092 9.130 1.00 93.69 93 GLY A O 1
ATOM 724 N N . PHE A 1 94 ? -4.391 4.521 8.753 1.00 94.12 94 PHE A N 1
ATOM 725 C CA . PHE A 1 94 ? -4.007 4.608 10.165 1.00 94.12 94 PHE A CA 1
ATOM 726 C C . PHE A 1 94 ? -5.117 5.230 11.025 1.00 94.12 94 PHE A C 1
ATOM 728 O O . PHE A 1 94 ? -5.462 4.704 12.088 1.00 94.12 94 PHE A O 1
ATOM 735 N N . LEU A 1 95 ? -5.712 6.330 10.553 1.00 94.19 95 LEU A N 1
ATOM 736 C CA . LEU A 1 95 ? -6.824 6.986 11.242 1.00 94.19 95 LEU A CA 1
ATOM 737 C C . LEU A 1 95 ? -8.047 6.064 11.351 1.00 94.19 95 LEU A C 1
ATOM 739 O O . LEU A 1 95 ? -8.634 5.962 12.430 1.00 94.19 95 LEU A O 1
ATOM 743 N N . ALA A 1 96 ? -8.387 5.348 10.276 1.00 92.69 96 ALA A N 1
ATOM 744 C CA . ALA A 1 96 ? -9.481 4.383 10.253 1.00 92.69 96 ALA A CA 1
ATOM 745 C C . ALA A 1 96 ? -9.266 3.254 11.273 1.00 92.69 96 ALA A C 1
ATOM 747 O O . ALA A 1 96 ? -10.166 2.958 12.059 1.00 92.69 96 ALA A O 1
ATOM 748 N N . MET A 1 97 ? -8.057 2.682 11.349 1.00 92.56 97 MET A N 1
ATOM 749 C CA . MET A 1 97 ? -7.736 1.665 12.360 1.00 92.56 97 MET A CA 1
ATOM 750 C C . MET A 1 97 ? -7.910 2.189 13.787 1.00 92.56 97 MET A C 1
ATOM 752 O O . MET A 1 97 ? -8.488 1.502 14.631 1.00 92.56 97 MET A O 1
ATOM 756 N N . LYS A 1 98 ? -7.440 3.411 14.069 1.00 93.06 98 LYS A N 1
ATOM 757 C CA . LYS A 1 98 ? -7.588 4.033 15.393 1.00 93.06 98 LYS A CA 1
ATOM 758 C C . LYS A 1 98 ? -9.061 4.238 15.757 1.00 93.06 98 LYS A C 1
ATOM 760 O O . LYS A 1 98 ? -9.458 3.967 16.894 1.00 93.06 98 LYS A O 1
ATOM 765 N N . MET A 1 99 ? -9.862 4.705 14.802 1.00 92.94 99 MET A N 1
ATOM 766 C CA . MET A 1 99 ? -11.297 4.926 14.979 1.00 92.94 99 MET A CA 1
ATOM 767 C C . MET A 1 99 ? -12.026 3.616 15.289 1.00 92.94 99 MET A C 1
ATOM 769 O O . MET A 1 99 ? -12.685 3.522 16.325 1.00 92.94 99 MET A O 1
ATOM 773 N N . ILE A 1 100 ? -11.833 2.593 14.454 1.00 91.75 100 ILE A N 1
ATOM 774 C CA . ILE A 1 100 ? -12.514 1.301 14.593 1.00 91.75 100 ILE A CA 1
ATOM 775 C C . ILE A 1 100 ? -12.079 0.596 15.880 1.00 91.75 100 ILE A C 1
ATOM 777 O O . ILE A 1 100 ? -12.921 0.103 16.623 1.00 91.75 100 ILE A O 1
ATOM 781 N N . SER A 1 101 ? -10.787 0.616 16.223 1.00 91.50 101 SER A N 1
ATOM 782 C CA . SER A 1 101 ? -10.298 0.075 17.502 1.00 91.50 101 SER A CA 1
ATOM 783 C C . SER A 1 101 ? -10.989 0.725 18.706 1.00 91.50 101 SER A C 1
ATOM 785 O O . SER A 1 101 ? -11.460 0.045 19.618 1.00 91.50 101 SER A O 1
ATOM 787 N N . THR A 1 102 ? -11.149 2.050 18.671 1.00 92.56 102 THR A N 1
ATOM 788 C CA . THR A 1 102 ? -11.850 2.784 19.732 1.00 92.56 102 THR A CA 1
ATOM 789 C C . THR A 1 102 ? -13.332 2.402 19.809 1.00 92.56 102 THR A C 1
ATOM 791 O O . THR A 1 102 ? -13.869 2.264 20.908 1.00 92.56 102 THR A O 1
ATOM 794 N N . GLN A 1 103 ? -14.003 2.228 18.667 1.00 91.00 103 GLN A N 1
ATOM 795 C CA . GLN A 1 103 ? -15.404 1.797 18.610 1.00 91.00 103 GLN A CA 1
ATOM 796 C C . GLN A 1 103 ? -15.586 0.375 19.159 1.00 91.00 103 GLN A C 1
ATOM 798 O O . GLN A 1 103 ? -16.456 0.163 20.001 1.00 91.00 103 GLN A O 1
ATOM 803 N N . GLN A 1 104 ? -14.723 -0.565 18.770 1.00 89.75 104 GLN A N 1
ATOM 804 C CA . GLN A 1 104 ? -14.771 -1.958 19.229 1.00 89.75 104 GLN A CA 1
ATOM 805 C C . GLN A 1 104 ? -14.567 -2.070 20.749 1.00 89.75 104 GLN A C 1
ATOM 807 O O . GLN A 1 104 ? -15.298 -2.794 21.422 1.00 89.75 104 GLN A O 1
ATOM 812 N N . ILE A 1 105 ? -13.644 -1.289 21.324 1.00 92.31 105 ILE A N 1
ATOM 813 C CA . ILE A 1 105 ? -13.445 -1.241 22.783 1.00 92.31 105 ILE A CA 1
ATOM 814 C C . ILE A 1 105 ? -14.688 -0.698 23.499 1.00 92.31 105 ILE A C 1
ATOM 816 O O . ILE A 1 105 ? -15.063 -1.215 24.550 1.00 92.31 105 ILE A O 1
ATOM 820 N N . LYS A 1 106 ? -15.333 0.345 22.958 1.00 92.94 106 LYS A N 1
ATOM 821 C CA . LYS A 1 106 ? -16.570 0.892 23.539 1.00 92.94 106 LYS A CA 1
ATOM 822 C C . LYS A 1 106 ? -17.698 -0.134 23.510 1.00 92.94 106 LYS A C 1
ATOM 824 O O . LYS A 1 106 ? -18.363 -0.312 24.523 1.00 92.94 106 LYS A O 1
ATOM 829 N N . LEU A 1 107 ? -17.879 -0.820 22.381 1.00 91.69 107 LEU A N 1
ATOM 830 C CA . LEU A 1 107 ? -18.889 -1.866 22.235 1.00 91.69 107 LEU A CA 1
ATOM 831 C C . LEU A 1 107 ? -18.667 -3.002 23.235 1.00 91.69 107 LEU A C 1
ATOM 833 O O . LEU A 1 107 ? -19.593 -3.384 23.940 1.00 91.69 107 LEU A O 1
ATOM 837 N N . PHE A 1 108 ? -17.429 -3.479 23.360 1.00 93.12 108 PHE A N 1
ATOM 838 C CA . PHE A 1 108 ? -17.079 -4.530 24.313 1.00 93.12 108 PHE A CA 1
ATOM 839 C C . PHE A 1 108 ? -17.377 -4.137 25.768 1.00 93.12 108 PHE A C 1
ATOM 841 O O . PHE A 1 108 ? -17.922 -4.939 26.5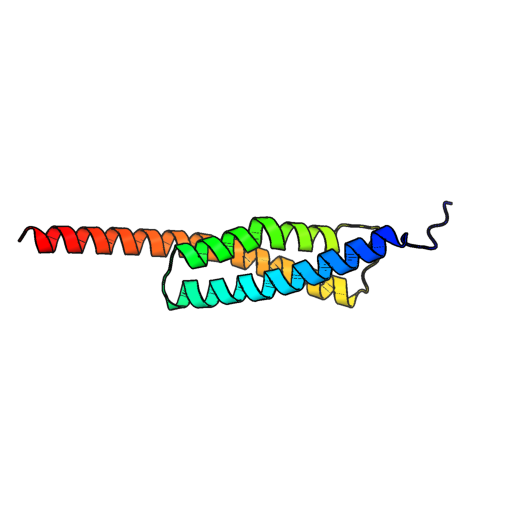19 1.00 93.12 108 PHE A O 1
ATOM 848 N N . LYS A 1 109 ? -17.080 -2.891 26.159 1.00 93.50 109 LYS A N 1
ATOM 849 C CA . LYS A 1 109 ? -17.407 -2.382 27.501 1.00 93.50 109 LYS A CA 1
ATOM 850 C C . LYS A 1 109 ? -18.913 -2.354 27.764 1.00 93.50 109 LYS A C 1
ATOM 852 O O . LYS A 1 109 ? -19.336 -2.824 28.811 1.00 93.50 109 LYS A O 1
ATOM 857 N N . MET A 1 110 ? -19.707 -1.858 26.812 1.00 94.94 110 MET A N 1
ATOM 858 C CA . MET A 1 110 ? -21.171 -1.819 26.948 1.00 94.94 110 MET A CA 1
ATOM 859 C C . MET A 1 110 ? -21.767 -3.223 27.110 1.00 94.94 110 MET A C 1
ATOM 861 O O . MET A 1 110 ? -22.649 -3.414 27.939 1.00 94.94 110 MET A O 1
ATOM 865 N N . LEU A 1 111 ? -21.250 -4.211 26.370 1.00 94.50 111 LEU A N 1
ATOM 866 C CA . LEU A 1 111 ? -21.693 -5.605 26.480 1.00 94.50 111 LEU A CA 1
ATOM 867 C C . LEU A 1 111 ? -21.392 -6.215 27.858 1.00 94.50 111 LEU A C 1
ATOM 869 O O . LEU A 1 111 ? -22.206 -6.973 28.379 1.00 94.50 111 LEU A O 1
ATOM 873 N N . ILE A 1 112 ? -20.246 -5.879 28.462 1.00 94.25 112 ILE A N 1
ATOM 874 C CA . ILE A 1 112 ? -19.919 -6.316 29.827 1.00 94.25 112 ILE A CA 1
ATOM 875 C C . ILE A 1 112 ? -20.888 -5.687 30.834 1.00 94.25 112 ILE A C 1
ATOM 877 O O . ILE A 1 112 ? -21.485 -6.410 31.627 1.00 94.25 112 ILE A O 1
ATOM 881 N N . GLU A 1 113 ? -21.099 -4.370 30.767 1.00 93.56 113 GLU A N 1
ATOM 882 C CA . GLU A 1 113 ? -22.007 -3.652 31.675 1.00 93.56 113 GLU A CA 1
ATOM 883 C C . GLU A 1 113 ? -23.465 -4.135 31.577 1.00 93.56 113 GLU A C 1
ATOM 885 O O . GLU A 1 113 ? -24.198 -4.080 32.563 1.00 93.56 113 GLU A O 1
ATOM 890 N N . GLU A 1 114 ? -23.905 -4.589 30.401 1.00 92.31 114 GLU A N 1
ATOM 891 C CA . GLU A 1 114 ? -25.226 -5.198 30.212 1.00 92.31 114 GLU A CA 1
ATOM 892 C C . GLU A 1 114 ? -25.304 -6.606 30.816 1.00 92.31 114 GLU A C 1
ATOM 894 O O . GLU A 1 114 ? -26.317 -6.946 31.413 1.00 92.31 114 GLU A O 1
ATOM 899 N N . SER A 1 115 ? -24.235 -7.405 30.722 1.00 88.62 115 SER A N 1
ATOM 900 C CA . SER A 1 115 ? -24.197 -8.760 31.295 1.00 88.62 115 SER A CA 1
ATOM 901 C C . SER A 1 115 ? -24.144 -8.803 32.828 1.00 88.62 115 SER A C 1
ATOM 903 O O . SER A 1 115 ? -24.466 -9.828 33.424 1.00 88.62 115 SER A O 1
ATOM 905 N N . GLU A 1 116 ? -23.716 -7.708 33.461 1.00 86.06 116 GLU A N 1
ATOM 906 C CA . GLU A 1 116 ? -23.636 -7.569 34.920 1.00 86.06 116 GLU A CA 1
ATOM 907 C C . GLU A 1 116 ? -24.947 -7.063 35.561 1.00 86.06 116 GLU A C 1
ATOM 909 O O . GLU A 1 116 ? -25.037 -7.017 36.790 1.00 86.06 116 GLU A O 1
ATOM 914 N N . LYS A 1 117 ? -25.952 -6.682 34.758 1.00 69.00 117 LYS A N 1
ATOM 915 C CA . LYS A 1 117 ? -27.284 -6.241 35.213 1.00 69.00 117 LYS A CA 1
ATOM 916 C C . LYS A 1 117 ? -28.300 -7.377 35.200 1.00 69.00 117 LYS A C 1
ATOM 918 O O . LYS A 1 117 ? -29.148 -7.374 36.121 1.00 69.00 117 LYS 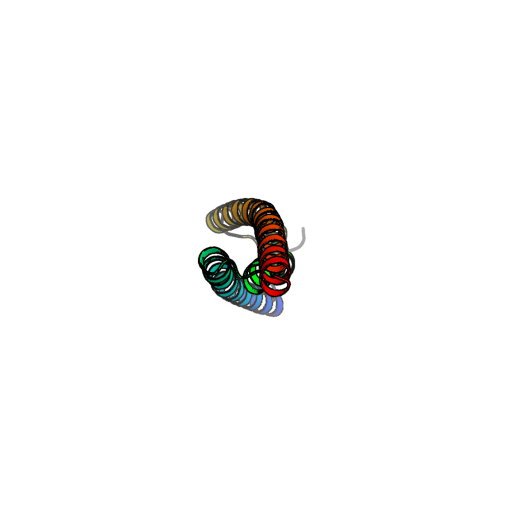A O 1
#

Secondary structure (DSSP, 8-state):
--------HHHHHHHHHHHHHHHHHHHHHHHHHHHHHHTT-HHHHHHHHHIIIIIIHHHHHHHHH-TTS---HHHHHHHHHHHHHHHHHHHHHHHHHHHHHHHHHHHHHHHHHHHT-